Protein AF-A0A5E4D0J0-F1 (afdb_monomer_lite)

Sequence (95 aa):
ILFLRPFVSRWPRAARSVPGWRQRLQAGRPGRRRGLEGRQRPHRLKLRRELFVETIAKDAYCCAQQGKRKTLQRRDLDNAIEAVDEFAFLEGTLD

Structure (mmCIF, N/CA/C/O backbone):
data_AF-A0A5E4D0J0-F1
#
_entry.id   AF-A0A5E4D0J0-F1
#
loop_
_atom_site.group_PDB
_atom_site.id
_atom_site.type_symbol
_atom_site.label_atom_id
_atom_site.label_alt_id
_atom_site.label_comp_id
_atom_site.label_asym_id
_atom_site.label_entity_id
_atom_site.label_seq_id
_atom_site.pdbx_PDB_ins_code
_atom_site.Cartn_x
_atom_site.Cartn_y
_atom_site.Cartn_z
_atom_site.occupancy
_atom_site.B_iso_or_equiv
_atom_site.auth_seq_id
_atom_site.auth_comp_id
_atom_site.auth_asym_id
_atom_site.auth_atom_id
_atom_site.pdbx_PDB_model_num
ATOM 1 N N . ILE A 1 1 ? 51.339 -31.734 3.859 1.00 53.69 1 ILE A N 1
ATOM 2 C CA . ILE A 1 1 ? 51.481 -32.000 2.399 1.00 53.69 1 ILE A CA 1
ATOM 3 C C . ILE A 1 1 ? 50.566 -33.160 1.951 1.00 53.6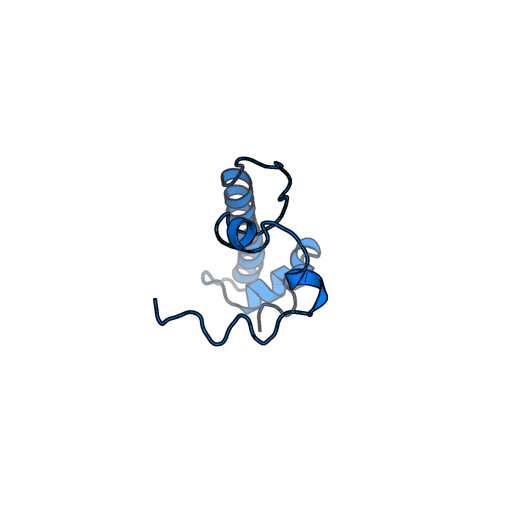9 1 ILE A C 1
ATOM 5 O O . ILE A 1 1 ? 50.976 -34.001 1.177 1.00 53.69 1 ILE A O 1
ATOM 9 N N . LEU A 1 2 ? 49.283 -33.213 2.344 1.00 42.78 2 LEU A N 1
ATOM 10 C CA . LEU A 1 2 ? 48.349 -34.244 1.835 1.00 42.78 2 LEU A CA 1
ATOM 11 C C . LEU A 1 2 ? 46.881 -33.764 1.839 1.00 42.78 2 LEU A C 1
ATOM 13 O O . LEU A 1 2 ? 46.014 -34.461 2.338 1.00 42.78 2 LEU A O 1
ATOM 17 N N . PHE A 1 3 ? 46.574 -32.572 1.308 1.00 43.75 3 PHE A N 1
ATOM 18 C CA . PHE A 1 3 ? 45.168 -32.115 1.238 1.00 43.75 3 PHE A CA 1
ATOM 19 C C . PHE A 1 3 ? 44.815 -31.272 0.001 1.00 43.75 3 PHE A C 1
ATOM 21 O O . PHE A 1 3 ? 43.982 -30.379 0.055 1.00 43.75 3 PHE A O 1
ATOM 28 N N . LEU A 1 4 ? 45.456 -31.530 -1.144 1.00 49.97 4 LEU A N 1
ATOM 29 C CA . LEU A 1 4 ? 45.138 -30.820 -2.398 1.00 49.97 4 LEU A CA 1
ATOM 30 C C . LEU A 1 4 ? 45.219 -31.706 -3.650 1.00 49.97 4 LEU A C 1
ATOM 32 O O . LEU A 1 4 ? 45.482 -31.229 -4.752 1.00 49.97 4 LEU A O 1
ATOM 36 N N . ARG A 1 5 ? 45.004 -33.018 -3.509 1.00 48.25 5 ARG A N 1
ATOM 37 C CA . ARG A 1 5 ? 45.138 -33.942 -4.645 1.00 48.25 5 ARG A CA 1
ATOM 38 C C . ARG A 1 5 ? 43.931 -34.047 -5.597 1.00 48.25 5 ARG A C 1
ATOM 40 O O . ARG A 1 5 ? 44.200 -34.409 -6.738 1.00 48.25 5 ARG A O 1
ATOM 47 N N . PRO A 1 6 ? 42.669 -33.681 -5.279 1.00 46.75 6 PRO A N 1
ATOM 48 C CA . PRO A 1 6 ? 41.608 -33.827 -6.281 1.00 46.75 6 PRO A CA 1
ATOM 49 C C . PRO A 1 6 ? 41.457 -32.607 -7.210 1.00 46.75 6 PRO A C 1
ATOM 51 O O . PRO A 1 6 ? 40.873 -32.732 -8.281 1.00 46.75 6 PRO A O 1
ATOM 54 N N . PHE A 1 7 ? 41.997 -31.430 -6.860 1.00 46.81 7 PHE A N 1
ATOM 55 C CA . PHE A 1 7 ? 41.670 -30.190 -7.586 1.00 46.81 7 PHE A CA 1
ATOM 56 C C . PHE A 1 7 ? 42.529 -29.931 -8.840 1.00 46.81 7 PHE A C 1
ATOM 58 O O . PHE A 1 7 ? 42.118 -29.209 -9.744 1.00 46.81 7 PHE A O 1
ATOM 65 N N . VAL A 1 8 ? 43.711 -30.547 -8.946 1.00 52.31 8 VAL A N 1
ATOM 66 C CA . VAL A 1 8 ? 44.641 -30.320 -10.075 1.00 52.31 8 VAL A CA 1
ATOM 67 C C . VAL A 1 8 ? 44.279 -31.159 -11.312 1.00 52.31 8 VAL A C 1
ATOM 69 O O . VAL A 1 8 ? 44.640 -30.812 -12.438 1.00 52.31 8 VAL A O 1
ATOM 72 N N . SER A 1 9 ? 43.522 -32.244 -11.133 1.00 52.50 9 SER A N 1
ATOM 73 C CA . SER A 1 9 ? 43.196 -33.203 -12.198 1.00 52.50 9 SER A CA 1
ATOM 74 C C . SER A 1 9 ? 42.188 -32.669 -13.221 1.00 52.50 9 SER A C 1
ATOM 76 O O . SER A 1 9 ? 42.166 -33.142 -14.353 1.00 52.50 9 SER A O 1
ATOM 78 N N . ARG A 1 10 ? 41.394 -31.651 -12.858 1.00 55.97 10 ARG A N 1
ATOM 79 C CA . ARG A 1 10 ? 40.329 -31.086 -13.707 1.00 55.97 10 ARG A CA 1
ATOM 80 C C . ARG A 1 10 ? 40.764 -29.871 -14.537 1.00 55.97 10 ARG A C 1
ATOM 82 O O . ARG A 1 10 ? 39.945 -29.274 -15.228 1.00 55.97 10 ARG A O 1
ATOM 89 N N . TRP A 1 11 ? 42.038 -29.481 -14.485 1.00 54.34 11 TRP A N 1
ATOM 90 C CA . TRP A 1 11 ? 42.496 -28.268 -15.160 1.00 54.34 11 TRP A CA 1
ATOM 91 C C . TRP A 1 11 ? 43.017 -28.545 -16.589 1.00 54.34 11 TRP A C 1
ATOM 93 O O . TRP A 1 11 ? 43.822 -29.473 -16.772 1.00 54.34 11 TRP A O 1
ATOM 103 N N . PRO A 1 12 ? 42.617 -27.746 -17.604 1.00 57.28 12 PRO A N 1
ATOM 104 C CA . PRO A 1 12 ? 43.077 -27.901 -18.984 1.00 57.28 12 PRO A CA 1
ATOM 105 C C . PRO A 1 12 ? 44.607 -27.975 -19.075 1.00 57.28 12 PRO A C 1
ATOM 107 O O . PRO A 1 12 ? 45.310 -27.200 -18.419 1.00 57.28 12 PRO A O 1
ATOM 110 N N . ARG A 1 13 ? 45.142 -28.893 -19.899 1.00 56.72 13 ARG A N 1
ATOM 111 C CA . ARG A 1 13 ? 46.599 -29.111 -20.055 1.00 56.72 13 ARG A CA 1
ATOM 112 C C . ARG A 1 13 ? 47.364 -27.819 -20.379 1.00 56.72 13 ARG A C 1
ATOM 114 O O . ARG A 1 13 ? 48.476 -27.653 -19.893 1.00 56.72 13 ARG A O 1
ATOM 121 N N . ALA A 1 14 ? 46.726 -26.881 -21.079 1.00 55.12 14 ALA A N 1
ATOM 122 C CA . ALA A 1 14 ? 47.285 -25.577 -21.433 1.00 55.12 14 ALA A CA 1
ATOM 123 C C . ALA A 1 14 ? 47.764 -24.741 -20.229 1.00 55.12 14 ALA A C 1
ATOM 125 O O . ALA A 1 14 ? 48.770 -24.046 -20.326 1.00 55.12 14 ALA A O 1
ATOM 126 N N . ALA A 1 15 ? 47.114 -24.826 -19.063 1.00 54.91 15 ALA A N 1
ATOM 127 C CA . ALA A 1 15 ? 47.493 -23.972 -17.932 1.00 54.91 15 ALA A CA 1
ATOM 128 C C . ALA A 1 15 ? 48.712 -24.477 -17.143 1.00 54.91 15 ALA A C 1
ATOM 130 O O . ALA A 1 15 ? 49.266 -23.734 -16.337 1.00 54.91 15 ALA A O 1
ATOM 131 N N . ARG A 1 16 ? 49.142 -25.727 -17.367 1.00 54.50 16 ARG A N 1
ATOM 132 C CA . ARG A 1 16 ? 50.345 -26.297 -16.735 1.00 54.50 16 ARG A CA 1
ATOM 133 C C . ARG A 1 16 ? 51.644 -25.794 -17.367 1.00 54.50 16 ARG A C 1
ATOM 135 O O . ARG A 1 16 ? 52.689 -25.918 -16.739 1.00 54.50 16 ARG A O 1
ATOM 142 N N . SER A 1 17 ? 51.568 -25.213 -18.565 1.00 56.84 17 SER A N 1
ATOM 143 C CA . SER A 1 17 ? 52.731 -24.752 -19.331 1.00 56.84 17 SER A CA 1
ATOM 144 C C . SER A 1 17 ? 53.170 -23.320 -19.006 1.00 56.84 17 SER A C 1
ATOM 146 O O . SER A 1 17 ? 54.151 -22.853 -19.574 1.00 56.84 17 SER A O 1
ATOM 148 N N . VAL A 1 18 ? 52.461 -22.599 -18.127 1.00 63.00 18 VAL A N 1
ATOM 149 C CA . VAL A 1 18 ? 52.770 -21.195 -17.811 1.00 63.00 18 VAL A CA 1
ATOM 150 C C . VAL A 1 18 ? 53.734 -21.126 -16.622 1.00 63.00 18 VAL A C 1
ATOM 152 O O . VAL A 1 18 ? 53.323 -21.460 -15.509 1.00 63.00 18 VAL A O 1
ATOM 155 N N . PRO A 1 19 ? 54.986 -20.664 -16.778 1.00 55.12 19 PRO A N 1
ATOM 156 C CA . PRO A 1 19 ? 55.911 -20.524 -15.655 1.00 55.12 19 PRO A CA 1
ATOM 157 C C . PRO A 1 19 ? 55.291 -19.681 -14.523 1.00 55.12 19 PRO A C 1
ATOM 159 O O . PRO A 1 19 ? 54.670 -18.643 -14.761 1.00 55.12 19 PRO A O 1
ATOM 162 N N . GLY A 1 20 ? 55.382 -20.158 -13.277 1.00 62.50 20 GLY A N 1
ATOM 163 C CA . GLY A 1 20 ? 54.821 -19.461 -12.109 1.00 62.50 20 GLY A CA 1
ATOM 164 C C . GLY A 1 20 ? 53.307 -19.625 -11.885 1.00 62.50 20 GLY A C 1
ATOM 165 O O . GLY A 1 20 ? 52.740 -18.950 -11.022 1.00 62.50 20 GLY A O 1
ATOM 166 N N . TRP A 1 21 ? 52.621 -20.533 -12.595 1.00 57.50 21 TRP A N 1
ATOM 167 C CA . TRP A 1 21 ? 51.181 -20.794 -12.398 1.00 57.50 21 TRP A CA 1
ATOM 168 C C . TRP A 1 21 ? 50.820 -21.196 -10.956 1.00 57.50 21 TRP A C 1
ATOM 170 O O . TRP A 1 21 ? 49.767 -20.817 -10.448 1.00 57.50 21 TRP A O 1
ATOM 180 N N . ARG A 1 22 ? 51.722 -21.907 -10.267 1.00 56.81 22 ARG A N 1
ATOM 181 C CA . ARG A 1 22 ? 51.544 -22.349 -8.875 1.00 56.81 22 ARG A CA 1
ATOM 182 C C . ARG A 1 22 ? 51.603 -21.182 -7.874 1.00 56.81 22 ARG A C 1
ATOM 184 O O . ARG A 1 22 ? 50.872 -21.187 -6.890 1.00 56.81 22 ARG A O 1
ATOM 191 N N . GLN A 1 23 ? 52.414 -20.163 -8.159 1.00 55.41 23 GLN A N 1
ATOM 192 C CA . GLN A 1 23 ? 52.551 -18.939 -7.353 1.00 55.41 23 GLN A CA 1
ATOM 193 C C . GLN A 1 23 ? 51.323 -18.029 -7.511 1.00 55.41 23 GLN A C 1
ATOM 195 O O . GLN A 1 23 ? 50.829 -17.447 -6.549 1.00 55.41 23 GLN A O 1
ATOM 200 N N . ARG A 1 24 ? 50.749 -18.007 -8.719 1.00 51.75 24 ARG A N 1
ATOM 201 C CA . ARG A 1 24 ? 49.531 -17.259 -9.071 1.00 51.75 24 ARG A CA 1
ATOM 202 C C . ARG A 1 24 ? 48.237 -17.832 -8.473 1.00 51.75 24 ARG A C 1
ATOM 204 O O . ARG A 1 24 ? 47.204 -17.181 -8.553 1.00 51.75 24 ARG A O 1
ATOM 211 N N . LEU A 1 25 ? 48.284 -19.050 -7.926 1.00 53.75 25 LEU A N 1
ATOM 212 C CA . LEU A 1 25 ? 47.185 -19.656 -7.163 1.00 53.75 25 LEU A CA 1
ATOM 213 C C . LEU A 1 25 ? 47.265 -19.324 -5.666 1.00 53.75 25 LEU A C 1
ATOM 215 O O . LEU A 1 25 ? 46.230 -19.287 -5.010 1.00 53.75 25 LEU A O 1
ATOM 219 N N . GLN A 1 26 ? 48.469 -19.073 -5.136 1.00 47.38 26 GLN A N 1
ATOM 220 C CA . GLN A 1 26 ? 48.664 -18.617 -3.751 1.00 47.38 26 GLN A CA 1
ATOM 221 C C . GLN A 1 26 ? 48.394 -17.114 -3.606 1.00 47.38 26 GLN A C 1
ATOM 223 O O . GLN A 1 26 ? 47.840 -16.682 -2.600 1.00 47.38 26 GLN A O 1
ATOM 228 N N . ALA A 1 27 ? 48.706 -16.321 -4.634 1.00 52.06 27 ALA A N 1
ATOM 229 C CA . ALA A 1 27 ? 48.213 -14.955 -4.760 1.00 52.06 27 ALA A CA 1
ATOM 230 C C . ALA A 1 27 ? 46.735 -15.001 -5.183 1.00 52.06 27 ALA A C 1
ATOM 232 O O . ALA A 1 27 ? 46.423 -15.136 -6.365 1.00 52.06 27 ALA A O 1
ATOM 233 N N . GLY A 1 28 ? 45.838 -14.989 -4.197 1.00 43.19 28 GLY A N 1
ATOM 234 C CA . GLY A 1 28 ? 44.402 -15.211 -4.350 1.00 43.19 28 GLY A CA 1
ATOM 235 C C . GLY A 1 28 ? 43.762 -14.582 -5.595 1.00 43.19 28 GLY A C 1
ATOM 236 O O . GLY A 1 28 ? 43.926 -13.405 -5.904 1.00 43.19 28 GLY A O 1
ATOM 237 N N . ARG A 1 29 ? 42.950 -15.376 -6.289 1.00 53.72 29 ARG A N 1
ATOM 238 C CA . ARG A 1 29 ? 41.793 -14.861 -7.036 1.00 53.72 29 ARG A CA 1
ATOM 239 C C . ARG A 1 29 ? 40.559 -15.016 -6.131 1.00 53.72 29 ARG A C 1
ATOM 241 O O . ARG A 1 29 ? 40.615 -15.896 -5.274 1.00 53.72 29 ARG A O 1
ATOM 248 N N . PRO A 1 30 ? 39.415 -14.335 -6.354 1.00 54.12 30 PRO A N 1
ATOM 249 C CA . PRO A 1 30 ? 39.055 -13.477 -7.495 1.00 54.12 30 PRO A CA 1
ATOM 250 C C . PRO A 1 30 ? 38.229 -12.225 -7.095 1.00 54.12 30 PRO A C 1
ATOM 252 O O . PRO A 1 30 ? 37.810 -12.061 -5.957 1.00 54.12 30 PRO A O 1
ATOM 255 N N . GLY A 1 31 ? 37.818 -11.431 -8.087 1.00 44.53 31 GLY A N 1
ATOM 256 C CA . GLY A 1 31 ? 36.399 -11.056 -8.127 1.00 44.53 31 GLY A CA 1
ATOM 257 C C . GLY A 1 31 ? 36.086 -9.569 -8.223 1.00 44.53 31 GLY A C 1
ATOM 258 O O . GLY A 1 31 ? 36.355 -8.801 -7.313 1.00 44.53 31 GLY A O 1
ATOM 259 N N . ARG A 1 32 ? 35.398 -9.231 -9.321 1.00 48.50 32 ARG A N 1
ATOM 260 C CA . ARG A 1 32 ? 34.622 -8.009 -9.575 1.00 48.50 32 ARG A CA 1
ATOM 261 C C . ARG A 1 32 ? 35.359 -6.701 -9.288 1.00 48.50 32 ARG A C 1
ATOM 263 O O . ARG A 1 32 ? 35.389 -6.216 -8.162 1.00 48.50 32 ARG A O 1
ATOM 270 N N . ARG A 1 33 ? 35.733 -6.011 -10.369 1.00 47.31 33 ARG A N 1
ATOM 271 C CA . ARG A 1 33 ? 35.615 -4.548 -10.401 1.00 47.31 33 ARG A CA 1
ATOM 272 C C . ARG A 1 33 ? 34.145 -4.191 -10.130 1.00 47.31 33 ARG A C 1
ATOM 274 O O . ARG A 1 33 ? 33.363 -4.023 -11.056 1.00 47.31 33 ARG A O 1
ATOM 281 N N . ARG A 1 34 ? 33.738 -4.154 -8.859 1.00 47.53 34 ARG A N 1
ATOM 282 C CA . ARG A 1 34 ? 32.627 -3.308 -8.433 1.00 47.53 34 ARG A CA 1
ATOM 283 C C . ARG A 1 34 ? 33.164 -1.895 -8.587 1.00 47.53 34 ARG A C 1
ATOM 285 O O . ARG A 1 34 ? 34.169 -1.565 -7.960 1.00 47.53 34 ARG A O 1
ATOM 292 N N . GLY A 1 35 ? 32.562 -1.132 -9.496 1.00 46.50 35 GLY A N 1
ATOM 293 C CA . GLY A 1 35 ? 32.841 0.288 -9.636 1.00 46.50 35 GLY A CA 1
ATOM 294 C C . GLY A 1 35 ? 32.836 0.941 -8.258 1.00 46.50 35 GLY A C 1
ATOM 295 O O . GLY A 1 35 ? 32.023 0.596 -7.398 1.00 46.50 35 GLY A O 1
ATOM 296 N N . LEU A 1 36 ? 33.787 1.842 -8.042 1.00 50.72 36 LEU A N 1
ATOM 297 C CA . LEU A 1 36 ? 33.838 2.728 -6.887 1.00 50.72 36 LEU A CA 1
ATOM 298 C C . LEU A 1 36 ? 32.707 3.765 -6.992 1.00 50.72 36 LEU A C 1
ATOM 300 O O . LEU A 1 36 ? 32.961 4.962 -7.004 1.00 50.72 36 LEU A O 1
ATOM 304 N N . GLU A 1 37 ? 31.458 3.319 -7.089 1.00 53.97 37 GLU A N 1
ATOM 305 C CA . GLU A 1 37 ? 30.294 4.190 -7.017 1.00 53.97 37 GLU A CA 1
ATOM 306 C C . GLU A 1 37 ? 29.525 3.905 -5.733 1.00 53.97 37 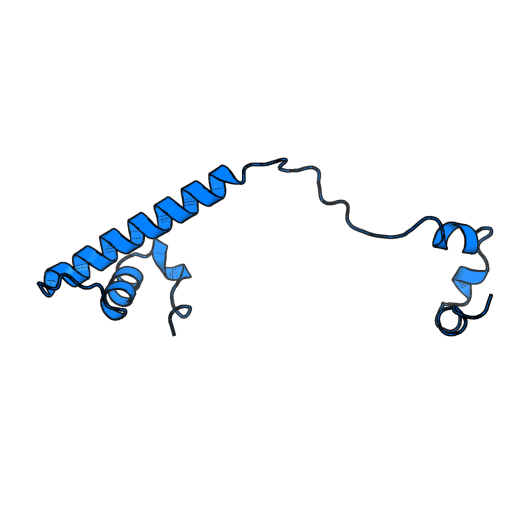GLU A C 1
ATOM 308 O O . GLU A 1 37 ? 29.064 2.795 -5.471 1.00 53.97 37 GLU A O 1
ATOM 313 N N . GLY A 1 38 ? 29.412 4.950 -4.914 1.00 58.00 38 GLY A N 1
ATOM 314 C CA . GLY A 1 38 ? 28.484 4.994 -3.796 1.00 58.00 38 GLY A CA 1
ATOM 315 C C . GLY A 1 38 ? 29.040 4.496 -2.469 1.00 58.00 38 GLY A C 1
ATOM 316 O O . GLY A 1 38 ? 28.406 3.676 -1.804 1.00 58.00 38 GLY A O 1
ATOM 317 N N . ARG A 1 39 ? 30.169 5.052 -2.003 1.00 55.75 39 ARG A N 1
ATOM 318 C CA . ARG A 1 39 ? 30.435 5.107 -0.557 1.00 55.75 39 ARG A CA 1
ATOM 319 C C . ARG A 1 39 ? 29.271 5.852 0.103 1.00 55.75 39 ARG A C 1
ATOM 321 O O . ARG A 1 39 ? 29.202 7.071 0.087 1.00 55.75 39 ARG A O 1
ATOM 328 N N . GLN A 1 40 ? 28.372 5.056 0.665 1.00 58.38 40 GLN A N 1
ATOM 329 C CA . GLN A 1 40 ? 27.381 5.406 1.669 1.00 58.38 40 GLN A CA 1
ATOM 330 C C . GLN A 1 40 ? 26.351 6.478 1.292 1.00 58.38 40 GLN A C 1
ATOM 332 O O . GLN A 1 40 ? 26.568 7.669 1.473 1.00 58.38 40 GLN A O 1
ATOM 337 N N . ARG A 1 41 ? 25.133 6.030 0.964 1.00 58.19 41 ARG A N 1
ATOM 338 C CA . ARG A 1 41 ? 23.915 6.736 1.402 1.00 58.19 41 ARG A CA 1
ATOM 339 C C . ARG A 1 41 ? 22.878 5.767 1.990 1.00 58.19 41 ARG A C 1
ATOM 341 O O . ARG A 1 41 ? 21.739 5.758 1.525 1.00 58.19 41 ARG A O 1
ATOM 348 N N . PRO A 1 42 ? 23.227 4.953 3.012 1.00 59.88 42 PRO A N 1
ATOM 349 C CA . PRO A 1 42 ? 22.262 4.057 3.655 1.00 59.88 42 PRO A CA 1
ATOM 350 C C . PRO A 1 42 ? 21.052 4.828 4.203 1.00 59.88 42 PRO A C 1
ATOM 352 O O . PRO A 1 42 ? 19.925 4.353 4.110 1.00 59.88 42 PRO A O 1
ATOM 355 N N . HIS A 1 43 ? 21.261 6.061 4.672 1.00 60.97 43 HIS A N 1
ATOM 356 C CA . HIS A 1 43 ? 20.192 6.932 5.160 1.00 60.97 43 HIS A CA 1
ATOM 357 C C . HIS A 1 43 ? 19.159 7.291 4.080 1.00 60.97 43 HIS A C 1
ATOM 359 O O . HIS A 1 43 ? 17.976 7.415 4.377 1.00 60.97 43 HIS A O 1
ATOM 365 N N . ARG A 1 44 ? 19.566 7.435 2.810 1.00 65.62 44 ARG A N 1
ATOM 366 C CA . ARG A 1 44 ? 18.641 7.819 1.730 1.00 65.62 44 ARG A CA 1
ATOM 367 C C . ARG A 1 44 ? 17.638 6.708 1.430 1.00 6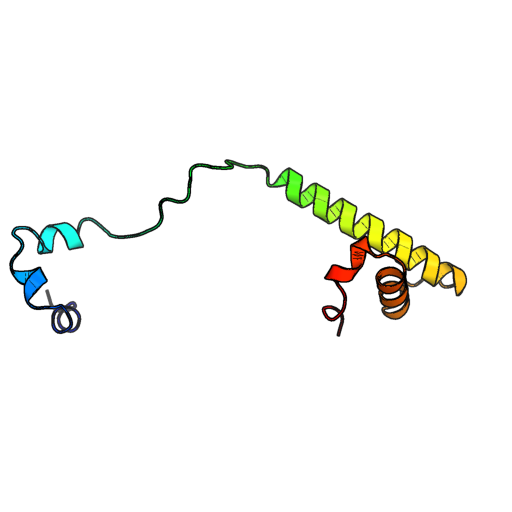5.62 44 ARG A C 1
ATOM 369 O O . ARG A 1 44 ? 16.484 6.992 1.144 1.00 65.62 44 ARG A O 1
ATOM 376 N N . LEU A 1 45 ? 18.080 5.453 1.511 1.00 70.56 45 LEU A N 1
ATOM 377 C CA . LEU A 1 45 ? 17.211 4.292 1.324 1.00 70.56 45 LEU A CA 1
ATOM 378 C C . LEU A 1 45 ? 16.322 4.046 2.544 1.00 70.56 45 LEU A C 1
ATOM 380 O O . LEU A 1 45 ? 15.164 3.693 2.361 1.00 70.56 45 LEU A O 1
ATOM 384 N N . LYS A 1 46 ? 16.838 4.262 3.762 1.00 70.94 46 LYS A N 1
ATOM 385 C CA . LYS A 1 46 ? 16.032 4.189 4.990 1.00 70.94 46 LYS A CA 1
ATOM 386 C C . LYS A 1 46 ? 14.895 5.207 4.971 1.00 70.94 46 LYS A C 1
ATOM 388 O O . LYS A 1 46 ? 13.743 4.801 5.003 1.00 70.94 46 LYS A O 1
ATOM 393 N N . LEU A 1 47 ? 15.220 6.482 4.748 1.00 72.62 47 LEU A N 1
ATOM 394 C CA . LEU A 1 47 ? 14.230 7.556 4.658 1.00 72.62 47 LEU A CA 1
ATOM 395 C C . LEU A 1 47 ? 13.182 7.275 3.573 1.00 72.62 47 LEU A C 1
ATOM 397 O O . LEU A 1 47 ? 11.994 7.448 3.801 1.00 72.62 47 LEU A O 1
ATOM 401 N N . ARG A 1 48 ? 13.602 6.787 2.397 1.00 81.31 48 ARG A N 1
ATOM 402 C CA . ARG A 1 48 ? 12.664 6.467 1.310 1.00 81.31 48 ARG A CA 1
ATOM 403 C C . ARG A 1 48 ? 11.727 5.309 1.661 1.00 81.31 48 ARG A C 1
ATOM 405 O O . ARG A 1 48 ? 10.585 5.328 1.229 1.00 81.31 48 ARG A O 1
ATOM 412 N N . ARG A 1 49 ? 12.192 4.316 2.428 1.00 82.38 49 ARG A N 1
ATOM 413 C CA . ARG A 1 49 ? 11.362 3.191 2.890 1.00 82.38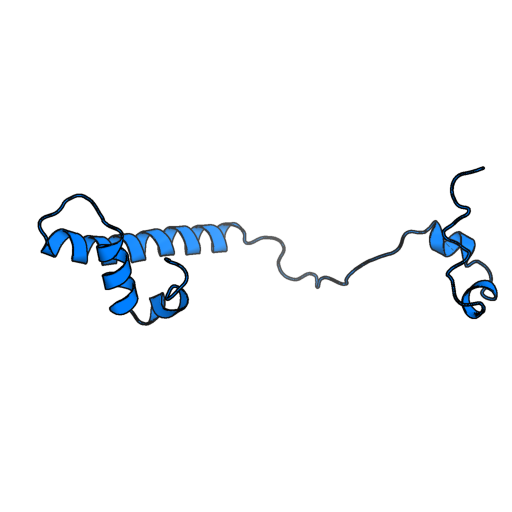 49 ARG A CA 1
ATOM 414 C C . ARG A 1 49 ? 10.410 3.596 4.009 1.00 82.38 49 ARG A C 1
ATOM 416 O O . ARG A 1 49 ? 9.261 3.187 3.980 1.00 82.38 49 ARG A O 1
ATOM 423 N N . GLU A 1 50 ? 10.876 4.387 4.968 1.00 87.00 50 GLU A N 1
ATOM 424 C CA . GLU A 1 50 ? 10.047 4.890 6.070 1.00 87.00 50 GLU A CA 1
ATOM 425 C C . GLU A 1 50 ? 8.919 5.779 5.536 1.00 87.00 50 GLU A C 1
ATOM 427 O O . GLU A 1 50 ? 7.759 5.549 5.864 1.00 87.00 50 GLU A O 1
ATOM 432 N N . LEU A 1 51 ? 9.240 6.693 4.613 1.00 88.25 51 LEU A N 1
ATOM 433 C CA . LEU A 1 51 ? 8.239 7.501 3.914 1.00 88.25 51 LEU A CA 1
ATOM 434 C C . LEU A 1 51 ? 7.282 6.638 3.088 1.00 88.25 51 LEU A C 1
ATOM 436 O O . LEU A 1 51 ? 6.086 6.889 3.095 1.00 88.25 51 LEU A O 1
ATOM 440 N N . PHE A 1 52 ? 7.784 5.600 2.414 1.00 89.56 52 PHE A N 1
ATOM 441 C CA . PHE A 1 52 ? 6.938 4.695 1.635 1.00 89.56 52 PHE A CA 1
ATOM 442 C C . PHE A 1 52 ? 5.897 3.977 2.505 1.00 89.56 52 PHE A C 1
ATOM 444 O O . PHE A 1 52 ? 4.719 3.959 2.157 1.00 89.56 52 PHE A O 1
ATOM 451 N N . VAL A 1 53 ? 6.319 3.427 3.650 1.00 91.75 53 VAL A N 1
ATOM 452 C CA . VAL A 1 53 ? 5.411 2.764 4.600 1.00 91.75 53 VAL A CA 1
ATOM 453 C C . VAL A 1 53 ? 4.406 3.760 5.178 1.00 91.75 53 VAL A C 1
ATOM 455 O O . VAL A 1 53 ? 3.235 3.424 5.321 1.00 91.75 53 VAL A O 1
ATOM 458 N N . GLU A 1 54 ? 4.833 4.985 5.484 1.00 91.88 54 GLU A N 1
ATOM 459 C CA . GLU A 1 54 ? 3.930 6.030 5.971 1.00 91.88 54 GLU A CA 1
ATOM 460 C C . GLU A 1 54 ? 2.863 6.405 4.930 1.00 91.88 54 GLU A C 1
ATOM 462 O O . GLU A 1 54 ? 1.689 6.520 5.283 1.00 91.88 54 GLU A O 1
ATOM 467 N N . THR A 1 55 ? 3.245 6.570 3.660 1.00 91.44 55 THR A N 1
ATOM 468 C CA . THR A 1 55 ? 2.315 6.921 2.577 1.00 91.44 55 THR A CA 1
ATOM 469 C C . THR A 1 55 ? 1.268 5.831 2.378 1.00 91.44 55 THR A C 1
ATOM 471 O O . THR A 1 55 ? 0.078 6.105 2.515 1.00 91.44 55 THR A O 1
ATOM 474 N N . ILE A 1 56 ? 1.692 4.581 2.163 1.00 90.94 56 ILE A N 1
ATOM 475 C CA . ILE A 1 56 ? 0.746 3.485 1.913 1.00 90.94 56 ILE A CA 1
ATOM 476 C C . ILE A 1 56 ? -0.151 3.209 3.129 1.00 90.94 56 ILE A C 1
ATOM 478 O O . ILE A 1 56 ? -1.325 2.880 2.977 1.00 90.94 56 ILE A O 1
ATOM 482 N N . ALA A 1 57 ? 0.362 3.395 4.352 1.00 91.75 57 ALA A N 1
ATOM 483 C CA . ALA A 1 57 ? -0.443 3.263 5.561 1.00 91.75 57 ALA A CA 1
ATOM 484 C C . ALA A 1 57 ? -1.526 4.345 5.658 1.00 91.75 57 ALA A C 1
ATOM 486 O O . ALA A 1 57 ? -2.639 4.040 6.083 1.00 91.75 57 ALA A O 1
ATOM 487 N N . LYS A 1 58 ? -1.230 5.593 5.267 1.00 91.06 58 LYS A N 1
ATOM 488 C CA . LYS A 1 58 ? -2.229 6.674 5.228 1.00 91.06 58 LYS A CA 1
ATOM 489 C C . LYS A 1 58 ? -3.319 6.389 4.200 1.00 91.06 58 LYS A C 1
ATOM 491 O O . LYS A 1 58 ? -4.494 6.521 4.539 1.00 91.06 58 LYS A O 1
ATOM 496 N N . ASP A 1 59 ? -2.948 5.941 3.005 1.00 90.00 59 ASP A N 1
ATOM 497 C CA . ASP A 1 59 ? -3.914 5.644 1.943 1.00 90.00 59 ASP A CA 1
ATOM 498 C C . ASP A 1 59 ? -4.808 4.453 2.314 1.00 90.00 59 ASP A C 1
ATOM 500 O O . ASP A 1 59 ? -6.036 4.550 2.263 1.00 90.00 59 ASP A O 1
ATOM 504 N N . ALA A 1 60 ? -4.227 3.370 2.835 1.00 89.12 60 ALA A N 1
ATOM 505 C CA . ALA A 1 60 ? -5.002 2.231 3.327 1.00 89.12 60 ALA A CA 1
ATOM 506 C C . ALA A 1 60 ? -5.864 2.588 4.555 1.00 89.12 60 ALA A C 1
ATOM 508 O O . ALA A 1 60 ? -6.975 2.078 4.723 1.00 89.12 60 ALA A O 1
ATOM 509 N N . TYR A 1 61 ? -5.405 3.502 5.415 1.00 88.94 61 TYR A N 1
ATOM 510 C CA . TYR A 1 61 ? -6.205 3.991 6.539 1.00 88.94 61 TYR A CA 1
ATOM 511 C C . TYR A 1 61 ? -7.428 4.792 6.078 1.00 88.94 61 TYR A C 1
ATOM 513 O O . TYR A 1 61 ? -8.494 4.667 6.685 1.00 88.94 61 TYR A O 1
ATOM 521 N N . CYS A 1 62 ? -7.325 5.561 4.989 1.00 87.94 62 CYS A N 1
ATOM 522 C CA . CYS A 1 62 ? -8.480 6.217 4.373 1.00 87.94 62 CYS A CA 1
ATOM 523 C C . CYS A 1 62 ? -9.547 5.191 3.957 1.00 87.94 62 CYS A C 1
ATOM 525 O O . CYS A 1 62 ? -10.731 5.405 4.225 1.00 87.94 62 CYS A O 1
ATOM 527 N N . CYS A 1 63 ? -9.147 4.046 3.395 1.00 84.19 63 CYS A N 1
ATOM 528 C CA . CYS A 1 63 ? -10.057 2.942 3.070 1.00 84.19 63 CYS A CA 1
ATOM 529 C C . CYS A 1 63 ? -10.678 2.301 4.330 1.00 84.19 63 CYS A C 1
ATOM 531 O O . CYS A 1 63 ? -11.887 2.061 4.380 1.00 84.19 63 CYS A O 1
ATOM 533 N N . ALA A 1 64 ? -9.895 2.095 5.394 1.00 85.94 64 ALA A N 1
ATOM 534 C CA . ALA A 1 64 ? -10.403 1.558 6.661 1.00 85.94 64 ALA A CA 1
ATOM 535 C C . ALA A 1 64 ? -11.415 2.507 7.343 1.00 85.94 64 ALA A C 1
ATOM 537 O O . ALA A 1 64 ? -12.455 2.061 7.851 1.00 85.94 64 ALA A O 1
ATOM 538 N N . GLN A 1 65 ? -11.154 3.820 7.299 1.00 86.94 65 GLN A N 1
ATOM 539 C CA . GLN A 1 65 ? -12.035 4.863 7.836 1.00 86.94 65 GLN A CA 1
ATOM 540 C C . GLN A 1 65 ? -13.398 4.910 7.147 1.00 86.94 65 GLN A C 1
ATOM 542 O O . GLN A 1 65 ? -14.401 5.142 7.823 1.00 86.94 65 GLN A O 1
ATOM 547 N N . GLN A 1 66 ? -13.477 4.624 5.844 1.00 82.62 66 GLN A N 1
ATOM 548 C CA . GLN A 1 66 ? -14.766 4.515 5.144 1.00 82.62 66 GLN A CA 1
ATOM 549 C C . GLN A 1 66 ? -15.650 3.416 5.753 1.00 82.62 66 GLN A C 1
ATOM 551 O O . GLN A 1 66 ? -16.866 3.563 5.845 1.00 82.62 66 GLN A O 1
ATOM 556 N N . GLY A 1 67 ? -15.035 2.349 6.271 1.00 82.19 67 GLY A N 1
ATOM 557 C CA . GLY A 1 67 ? -15.725 1.303 7.026 1.00 82.19 67 GLY A CA 1
ATOM 558 C C . GLY A 1 67 ? -15.992 1.643 8.496 1.00 82.19 67 GLY A C 1
ATOM 559 O O . GLY A 1 67 ? -16.419 0.758 9.233 1.00 82.19 67 GLY A O 1
ATOM 560 N N . LYS A 1 68 ? -15.701 2.873 8.953 1.00 83.88 68 LY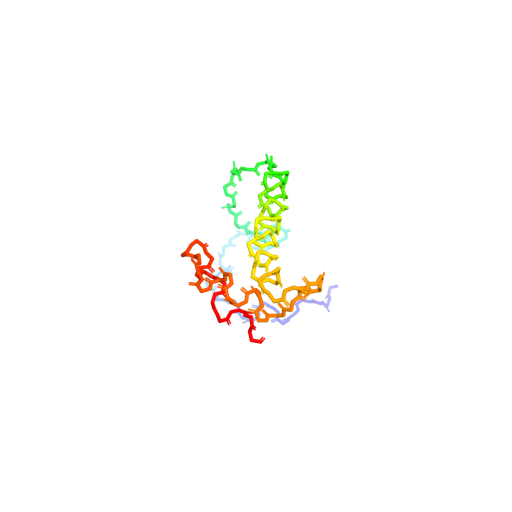S A N 1
ATOM 561 C CA . LYS A 1 68 ? -15.717 3.307 10.368 1.00 83.88 68 LYS A CA 1
ATOM 562 C C . LYS A 1 68 ? -14.852 2.431 11.285 1.00 83.88 68 LYS A C 1
ATOM 564 O O . LYS A 1 68 ? -15.083 2.353 12.494 1.00 83.88 68 LYS A O 1
ATOM 569 N N . ARG A 1 69 ? -13.856 1.752 10.714 1.00 86.88 69 ARG A N 1
ATOM 570 C CA . ARG A 1 69 ? -12.952 0.845 11.422 1.00 86.88 69 ARG A CA 1
ATOM 571 C C . ARG A 1 69 ? -11.706 1.609 11.857 1.00 86.88 69 ARG A C 1
ATOM 573 O O . ARG A 1 69 ? -11.217 2.487 11.156 1.00 86.88 69 ARG A O 1
ATOM 580 N N . LYS A 1 70 ? -11.187 1.252 13.033 1.00 84.75 70 LYS A N 1
ATOM 581 C CA . LYS A 1 70 ? -9.909 1.766 13.564 1.00 84.75 70 LYS A CA 1
ATOM 582 C C . LYS A 1 70 ? -8.756 0.774 13.379 1.00 84.75 70 LYS A C 1
ATOM 584 O O . LYS A 1 70 ? -7.617 1.096 13.695 1.00 84.75 70 LYS A O 1
ATOM 589 N N . THR A 1 71 ? -9.066 -0.422 12.881 1.00 87.69 71 THR A N 1
ATOM 590 C CA . THR A 1 71 ? -8.121 -1.507 12.616 1.00 87.69 71 THR A CA 1
ATOM 591 C C . THR A 1 71 ? -7.977 -1.665 11.111 1.00 87.69 71 THR A C 1
ATOM 593 O O . THR A 1 71 ? -8.976 -1.845 10.417 1.00 87.69 71 THR A O 1
ATOM 596 N N . LEU A 1 72 ? -6.741 -1.591 10.631 1.00 88.38 72 LEU A N 1
ATOM 597 C CA . LEU A 1 72 ? -6.390 -1.714 9.220 1.00 88.38 72 LEU A CA 1
ATOM 598 C C . LEU A 1 72 ? -6.381 -3.202 8.839 1.00 88.38 72 LEU A C 1
ATOM 600 O O . LEU A 1 72 ? -5.749 -4.006 9.529 1.00 88.38 72 LEU A O 1
ATOM 604 N N . GLN A 1 73 ? -7.116 -3.587 7.796 1.00 88.56 73 GLN A N 1
ATOM 605 C CA . GLN A 1 73 ? -7.173 -4.969 7.311 1.00 88.56 73 GLN A CA 1
ATOM 606 C C . GLN A 1 73 ? -6.407 -5.128 5.996 1.00 88.56 73 GLN A C 1
ATOM 608 O O . GLN A 1 73 ? -6.171 -4.156 5.284 1.00 88.56 73 GLN A O 1
ATOM 613 N N . ARG A 1 74 ? -6.064 -6.375 5.639 1.00 88.56 74 ARG A N 1
ATOM 614 C CA . ARG A 1 74 ? -5.400 -6.696 4.363 1.00 88.56 74 ARG A CA 1
ATOM 615 C C . ARG A 1 74 ? -6.151 -6.115 3.162 1.00 88.56 74 ARG A C 1
ATOM 617 O O . ARG A 1 74 ? -5.544 -5.429 2.357 1.00 88.56 74 ARG A O 1
ATOM 624 N N . ARG A 1 75 ? -7.480 -6.240 3.157 1.00 88.00 75 ARG A N 1
ATOM 625 C CA . ARG A 1 75 ? -8.340 -5.685 2.105 1.00 88.00 75 ARG A CA 1
ATOM 626 C C . ARG A 1 75 ? -8.252 -4.164 1.955 1.00 88.00 75 ARG A C 1
ATOM 628 O O . ARG A 1 75 ? -8.439 -3.655 0.861 1.00 88.00 75 ARG A O 1
ATOM 635 N N . ASP A 1 76 ? -7.986 -3.428 3.034 1.00 89.44 76 ASP A N 1
ATOM 636 C CA . ASP A 1 76 ? -7.839 -1.970 2.950 1.00 89.44 76 ASP A CA 1
ATOM 637 C C . ASP A 1 76 ? -6.510 -1.584 2.269 1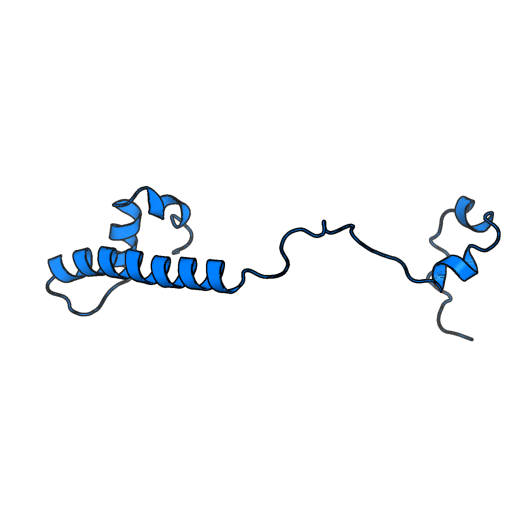.00 89.44 76 ASP A C 1
ATOM 639 O O . ASP A 1 76 ? -6.438 -0.554 1.606 1.00 89.44 76 ASP A O 1
ATOM 643 N N . LEU A 1 77 ? -5.483 -2.436 2.393 1.00 89.75 77 LEU A N 1
ATOM 644 C CA . LEU A 1 77 ? -4.223 -2.343 1.648 1.00 89.75 77 LEU A CA 1
ATOM 645 C C . LEU A 1 77 ? -4.406 -2.727 0.176 1.00 89.75 77 LEU A C 1
ATOM 647 O O . LEU A 1 77 ? -3.910 -2.004 -0.680 1.00 89.75 77 LEU A O 1
ATOM 651 N N . ASP A 1 78 ? -5.140 -3.805 -0.110 1.00 90.56 78 ASP A N 1
ATOM 652 C CA . ASP A 1 78 ? -5.431 -4.228 -1.489 1.00 90.56 78 ASP A CA 1
ATOM 653 C C . ASP A 1 78 ? -6.172 -3.112 -2.245 1.00 90.56 78 ASP A C 1
ATOM 655 O O . ASP A 1 78 ? -5.743 -2.692 -3.315 1.00 90.56 78 ASP A O 1
ATOM 659 N N . ASN A 1 79 ? -7.194 -2.520 -1.614 1.00 89.06 79 ASN A N 1
ATOM 660 C CA . ASN A 1 79 ? -7.922 -1.379 -2.173 1.00 89.06 79 ASN A CA 1
ATOM 661 C C . ASN A 1 79 ? -7.016 -0.159 -2.425 1.00 89.06 79 ASN A C 1
ATOM 663 O O . ASN A 1 79 ? -7.209 0.556 -3.403 1.00 89.06 79 ASN A O 1
ATOM 667 N N . ALA A 1 80 ? -6.056 0.117 -1.537 1.00 89.62 80 ALA A N 1
ATOM 668 C CA . ALA A 1 80 ? -5.135 1.239 -1.710 1.00 89.62 80 ALA A CA 1
ATOM 669 C C . ALA A 1 80 ? -4.137 0.995 -2.853 1.00 89.62 80 ALA A C 1
ATOM 671 O O . ALA A 1 80 ? -3.774 1.936 -3.550 1.00 89.62 80 ALA A O 1
ATOM 672 N N . ILE A 1 81 ? -3.716 -0.256 -3.061 1.00 90.88 81 ILE A N 1
ATOM 673 C CA . ILE A 1 81 ? -2.822 -0.645 -4.157 1.00 90.88 81 ILE A CA 1
ATOM 674 C C . ILE A 1 81 ? -3.548 -0.578 -5.502 1.00 90.88 81 ILE A C 1
ATOM 676 O O . ILE A 1 81 ? -2.993 -0.047 -6.455 1.00 90.88 81 ILE A O 1
ATOM 680 N N . GLU A 1 82 ? -4.797 -1.042 -5.569 1.00 88.75 82 GLU A N 1
ATOM 681 C CA . GLU A 1 82 ? -5.629 -0.927 -6.775 1.00 88.75 82 GLU A CA 1
ATOM 682 C C . GLU A 1 82 ? -5.969 0.534 -7.119 1.00 88.75 82 GLU A C 1
ATOM 684 O O . GLU A 1 82 ? -6.109 0.887 -8.288 1.00 88.75 82 GLU A O 1
ATOM 689 N N . ALA A 1 83 ? -6.113 1.396 -6.107 1.00 87.62 83 ALA A N 1
ATOM 690 C CA . ALA A 1 83 ? -6.494 2.795 -6.296 1.00 87.62 83 ALA A CA 1
ATOM 691 C C . ALA A 1 83 ? -5.332 3.719 -6.705 1.00 87.62 83 ALA A C 1
ATOM 693 O O . ALA A 1 83 ? -5.591 4.829 -7.175 1.00 87.62 83 ALA A O 1
ATOM 694 N N . VAL A 1 84 ? -4.076 3.304 -6.509 1.00 86.38 84 VAL A N 1
ATOM 695 C CA . VAL A 1 84 ? -2.886 4.145 -6.706 1.00 86.38 84 VAL A CA 1
ATOM 696 C C . VAL A 1 84 ? -1.918 3.457 -7.671 1.00 86.38 84 VAL A C 1
ATOM 698 O O . VAL A 1 84 ? -1.274 2.469 -7.324 1.00 86.38 84 VAL A O 1
ATOM 701 N N . ASP A 1 85 ? -1.764 4.019 -8.872 1.00 86.75 85 ASP A N 1
ATOM 702 C CA . ASP A 1 85 ? -0.895 3.481 -9.934 1.00 86.75 85 ASP A CA 1
ATOM 703 C C . ASP A 1 85 ? 0.572 3.361 -9.481 1.00 86.75 85 ASP A C 1
ATOM 705 O O . ASP A 1 85 ? 1.260 2.383 -9.775 1.00 86.75 85 ASP A O 1
ATOM 709 N N . GLU A 1 86 ? 1.039 4.292 -8.644 1.00 87.56 86 GLU A N 1
ATOM 710 C CA . GLU A 1 86 ? 2.379 4.258 -8.059 1.00 87.56 86 GLU A CA 1
ATOM 711 C C . GLU A 1 86 ? 2.627 3.034 -7.161 1.00 87.56 86 GLU A C 1
ATOM 713 O O . GLU A 1 86 ? 3.787 2.715 -6.874 1.00 87.56 86 GLU A O 1
ATOM 718 N N . PHE A 1 87 ? 1.573 2.338 -6.723 1.00 85.50 87 PHE A N 1
ATOM 719 C CA . PHE A 1 87 ? 1.653 1.096 -5.955 1.00 85.50 87 PHE A CA 1
ATOM 720 C C . PHE A 1 87 ? 1.463 -0.168 -6.800 1.00 85.50 87 PHE A C 1
ATOM 722 O O . PHE A 1 87 ? 1.637 -1.257 -6.256 1.00 85.50 87 PHE A O 1
ATOM 729 N N . ALA A 1 88 ? 1.239 -0.069 -8.115 1.00 86.69 88 ALA A N 1
ATOM 730 C CA . ALA A 1 88 ? 1.039 -1.227 -8.996 1.00 86.69 88 ALA A CA 1
ATOM 731 C C . ALA A 1 88 ? 2.195 -2.246 -8.945 1.00 86.69 88 ALA A C 1
ATOM 733 O O . ALA A 1 88 ? 2.000 -3.443 -9.125 1.00 86.69 88 ALA A O 1
ATOM 734 N N . PHE A 1 89 ? 3.417 -1.811 -8.613 1.00 88.00 89 PHE A N 1
ATOM 735 C CA . PHE A 1 89 ? 4.558 -2.720 -8.435 1.00 88.00 89 PHE A CA 1
ATOM 736 C C . PHE A 1 89 ? 4.411 -3.704 -7.255 1.00 88.00 89 PHE A C 1
ATOM 738 O O . PHE A 1 89 ? 5.213 -4.634 -7.144 1.00 88.00 89 PHE A O 1
ATOM 745 N N . LEU A 1 90 ? 3.450 -3.478 -6.351 1.00 86.62 90 LEU A N 1
ATOM 746 C CA . LEU A 1 90 ? 3.108 -4.375 -5.245 1.00 86.62 90 LEU A CA 1
ATOM 747 C C . LEU A 1 90 ? 2.016 -5.390 -5.609 1.00 86.62 90 LEU A C 1
ATOM 749 O O . LEU A 1 90 ? 1.794 -6.330 -4.838 1.00 86.62 90 LEU A O 1
ATOM 753 N N . GLU A 1 91 ? 1.353 -5.238 -6.754 1.00 84.88 91 GLU A N 1
ATOM 754 C CA . GLU A 1 91 ? 0.321 -6.169 -7.205 1.00 84.88 91 GLU A CA 1
ATOM 755 C C . GLU A 1 91 ? 0.905 -7.590 -7.337 1.00 84.88 91 GLU A C 1
ATOM 757 O O . GLU A 1 91 ? 2.013 -7.790 -7.841 1.00 84.88 91 GLU A O 1
ATOM 762 N N . GLY A 1 92 ? 0.209 -8.594 -6.795 1.00 82.38 92 GLY A N 1
ATOM 763 C CA . GLY A 1 92 ? 0.668 -9.992 -6.793 1.00 82.38 92 GLY A CA 1
ATOM 764 C C . GLY A 1 92 ? 1.797 -10.330 -5.806 1.00 82.38 92 GLY A C 1
ATOM 765 O O . GLY A 1 92 ? 2.173 -11.494 -5.697 1.00 82.38 92 GLY A O 1
ATOM 766 N N . THR A 1 93 ? 2.331 -9.360 -5.052 1.00 84.44 93 THR A N 1
ATOM 767 C CA . THR A 1 93 ? 3.277 -9.641 -3.946 1.00 84.44 93 THR A CA 1
ATOM 768 C C . THR A 1 93 ? 2.585 -9.904 -2.610 1.00 84.44 93 THR A C 1
ATOM 770 O O . THR A 1 93 ? 3.230 -10.332 -1.653 1.00 84.44 93 THR A O 1
ATOM 773 N N . LEU A 1 94 ? 1.282 -9.618 -2.542 1.00 74.25 94 LEU A N 1
ATOM 774 C CA . LEU A 1 94 ? 0.462 -9.659 -1.338 1.00 74.25 94 LEU A CA 1
ATOM 775 C C . LEU A 1 94 ? -0.493 -10.873 -1.277 1.00 74.25 94 LEU A C 1
ATOM 777 O O . LEU A 1 94 ? -1.495 -10.812 -0.560 1.00 74.25 94 LEU A O 1
ATOM 781 N N . ASP A 1 95 ? -0.162 -11.971 -1.952 1.00 63.84 95 ASP A N 1
ATOM 782 C CA . ASP A 1 95 ? -0.841 -13.268 -1.774 1.00 63.84 95 ASP A CA 1
ATOM 783 C C . ASP A 1 95 ? -0.436 -13.952 -0.452 1.00 63.84 95 ASP A C 1
ATOM 785 O O . ASP A 1 95 ? 0.778 -13.945 -0.122 1.00 63.84 95 ASP A O 1
#

pLDDT: mean 70.78, std 17.2, range [42.78, 91.88]

Foldseek 3Di:
DPDDPPPVVPDPPVLVPDPCSVVVVVVDDDDDPPDPPDPDDPVVVVVVVVVVCVVLVVQLVVQCVVVVHPDRDLVSSVVSLVVDVVNVVCPPVSD

Secondary structure (DSSP, 8-state):
--S-SSSSTTS-GGGGGSTTTTHHHHS--------S--S--HHHHHHHHHHHHHHHHHHHHHHHHHTT-SS--HHHHHHHHHH-GGGGGGTTS--

InterPro domains:
  IPR007125 Core Histone H2A/H2B/H3 domain [PF00125] (50-81)
  IPR009072 Histone-fold [G3DSA:1.10.20.10] (39-95)
  IPR009072 Histone-fold [SSF47113] (47-94)
  IPR050568 Transcription/DNA replication regulator [PTHR10252] (50-92)

Organism: Marmota monax (NCBI:txid9995)

Radius of gyration: 27.89 Å; chains: 1; bounding box: 72×42×35 Å